Protein AF-C2JV19-F1 (afdb_monomer)

Mean predicted aligned error: 8.91 Å

pLDDT: mean 84.85, std 5.64, range [59.0, 94.19]

Sequence (95 aa):
MRFSKRLIIQEIGEAPYKASFFTNNYHLLRAGIFARMAGIAANGVGGNTSFYFLPNAVIREYLALVVLYKRRHAVAFGVIVLIALGQFIRAWQLG

Radius of gyration: 21.33 Å; Cα contacts (8 Å, |Δi|>4): 70; chains: 1; bounding box: 46×17×61 Å

Structure (mmCIF, N/CA/C/O backbone):
data_AF-C2JV19-F1
#
_entry.id   AF-C2JV19-F1
#
loop_
_atom_site.group_PDB
_atom_site.id
_atom_site.type_symbol
_atom_site.label_atom_id
_atom_site.label_alt_id
_atom_site.label_comp_id
_atom_site.label_asym_id
_atom_site.label_entity_id
_atom_site.label_seq_id
_atom_site.pdbx_PDB_ins_code
_atom_site.Cartn_x
_atom_site.Cartn_y
_atom_site.Cartn_z
_atom_site.occupancy
_atom_site.B_iso_or_equiv
_atom_site.auth_seq_id
_atom_site.auth_comp_id
_atom_site.auth_asym_id
_atom_site.auth_atom_id
_atom_site.pdbx_PDB_model_num
ATOM 1 N N . MET A 1 1 ? -7.940 -5.483 6.257 1.00 83.94 1 MET A N 1
ATOM 2 C CA . MET A 1 1 ? -8.944 -4.487 6.696 1.00 83.94 1 MET A CA 1
ATOM 3 C C . MET A 1 1 ? -10.397 -4.786 6.307 1.00 83.94 1 MET A C 1
ATOM 5 O O . MET A 1 1 ? -11.281 -4.191 6.902 1.00 83.94 1 MET A O 1
ATOM 9 N N . ARG A 1 2 ? -10.706 -5.714 5.381 1.00 86.44 2 ARG A N 1
ATOM 10 C CA . ARG A 1 2 ? -12.112 -6.047 5.044 1.00 86.44 2 ARG A CA 1
ATOM 11 C C . ARG A 1 2 ? -12.921 -6.596 6.228 1.00 86.44 2 ARG A C 1
ATOM 13 O O . ARG A 1 2 ? -14.086 -6.254 6.365 1.00 86.44 2 ARG A O 1
ATOM 20 N N . PHE A 1 3 ? -12.288 -7.412 7.074 1.00 88.69 3 PHE A N 1
ATOM 21 C CA . PHE A 1 3 ? -12.904 -7.942 8.292 1.00 88.69 3 PHE A CA 1
ATOM 22 C C . PHE A 1 3 ? -13.313 -6.816 9.251 1.00 88.69 3 PHE A C 1
ATOM 24 O O . PHE A 1 3 ? -14.485 -6.693 9.579 1.00 88.69 3 PHE A O 1
ATOM 31 N N . SER A 1 4 ? -12.376 -5.928 9.597 1.00 87.81 4 SER A N 1
ATOM 32 C CA . SER A 1 4 ? -12.647 -4.780 10.470 1.00 87.81 4 SER A CA 1
ATOM 33 C C . SER A 1 4 ? -13.728 -3.860 9.902 1.00 87.81 4 SER A C 1
ATOM 35 O O . SER A 1 4 ? -14.604 -3.443 10.644 1.00 87.81 4 SER A O 1
ATOM 37 N N . LYS A 1 5 ? -13.732 -3.601 8.583 1.00 86.56 5 LYS A N 1
ATOM 38 C CA . LYS A 1 5 ? -14.811 -2.832 7.937 1.00 86.56 5 LYS A CA 1
ATOM 39 C C . LYS A 1 5 ? -16.183 -3.459 8.181 1.00 86.56 5 LYS A C 1
ATOM 41 O O . LYS A 1 5 ? -17.128 -2.745 8.480 1.00 86.56 5 LYS A O 1
ATOM 46 N N . ARG A 1 6 ? -16.287 -4.783 8.035 1.00 89.06 6 ARG A N 1
ATOM 47 C CA . ARG A 1 6 ? -17.546 -5.506 8.237 1.00 89.06 6 ARG A CA 1
ATOM 48 C C . ARG A 1 6 ? -18.039 -5.368 9.675 1.00 89.06 6 ARG A C 1
ATOM 50 O O . ARG A 1 6 ? -19.217 -5.110 9.862 1.00 89.06 6 ARG A O 1
ATOM 57 N N . LEU A 1 7 ? -17.138 -5.495 10.648 1.00 90.06 7 LEU A N 1
ATOM 58 C CA . LEU A 1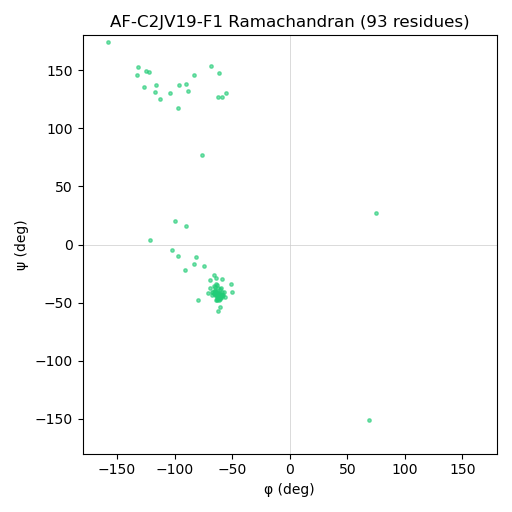 7 ? -17.483 -5.364 12.062 1.00 90.06 7 LEU A CA 1
ATOM 59 C C . LEU A 1 7 ? -17.941 -3.939 12.404 1.00 90.06 7 LEU A C 1
ATOM 61 O O . LEU A 1 7 ? -18.950 -3.765 13.071 1.00 90.06 7 LEU A O 1
ATOM 65 N N . ILE A 1 8 ? -17.248 -2.923 11.878 1.00 87.38 8 ILE A N 1
ATOM 66 C CA . ILE A 1 8 ? -17.629 -1.516 12.064 1.00 87.38 8 ILE A CA 1
ATOM 67 C C . ILE A 1 8 ? -19.030 -1.256 11.495 1.00 87.38 8 ILE A C 1
ATOM 69 O O . ILE A 1 8 ? -19.869 -0.690 12.182 1.00 87.38 8 ILE A O 1
ATOM 73 N N . ILE A 1 9 ? -19.313 -1.720 10.274 1.00 87.94 9 ILE A N 1
ATOM 74 C CA . ILE A 1 9 ? -20.637 -1.546 9.656 1.00 87.94 9 ILE A CA 1
ATOM 75 C C . ILE A 1 9 ? -21.732 -2.281 10.444 1.00 87.94 9 ILE A C 1
ATOM 77 O O . ILE A 1 9 ? -22.856 -1.797 10.513 1.00 87.94 9 ILE A O 1
ATOM 81 N N . GLN A 1 10 ? -21.426 -3.432 11.048 1.00 90.75 10 GLN A N 1
ATOM 82 C CA . GLN A 1 10 ? -22.386 -4.160 11.885 1.00 90.75 10 GLN A CA 1
ATOM 83 C C . GLN A 1 10 ? -22.709 -3.434 13.197 1.00 90.75 10 GLN A C 1
ATOM 85 O O . GLN A 1 10 ? -23.854 -3.469 13.627 1.00 90.75 10 GLN A O 1
ATOM 90 N N . GLU A 1 11 ? -21.720 -2.790 13.813 1.00 88.12 11 GLU A N 1
ATOM 91 C CA . GLU A 1 11 ? -21.867 -2.095 15.100 1.00 88.12 11 GLU A CA 1
ATOM 92 C C . GLU A 1 11 ? -22.513 -0.711 14.962 1.00 88.12 11 GLU A C 1
ATOM 94 O O . GLU A 1 11 ? -23.440 -0.376 15.693 1.00 88.12 11 GLU A O 1
ATOM 99 N N . ILE A 1 12 ? -22.033 0.105 14.020 1.00 86.44 12 ILE A N 1
ATOM 100 C CA . ILE A 1 12 ? -22.404 1.528 13.912 1.00 86.44 12 ILE A CA 1
ATOM 101 C C . ILE A 1 12 ? -23.046 1.903 12.568 1.00 86.44 12 ILE A C 1
ATOM 103 O O . ILE A 1 12 ? -23.353 3.073 12.331 1.00 86.44 12 ILE A O 1
ATOM 107 N N . GLY A 1 13 ? -23.275 0.934 11.678 1.00 83.38 13 GLY A N 1
ATOM 108 C CA . GLY A 1 13 ? -23.839 1.182 10.350 1.00 83.38 13 GLY A CA 1
ATOM 109 C C . GLY A 1 13 ? -22.883 1.945 9.428 1.00 83.38 13 GLY A C 1
ATOM 110 O O . GLY A 1 13 ? -21.660 1.852 9.540 1.00 83.38 13 GLY A O 1
ATOM 111 N N . GLU A 1 14 ? -23.441 2.718 8.494 1.00 82.25 14 GLU A N 1
ATOM 112 C CA . GLU A 1 14 ? -22.672 3.587 7.584 1.00 82.25 14 GLU A CA 1
ATOM 113 C C . GLU A 1 14 ? -22.442 5.004 8.145 1.00 82.25 14 GLU A C 1
ATOM 115 O O . GLU A 1 14 ? -22.076 5.922 7.410 1.00 82.25 14 GLU A O 1
ATOM 120 N N . ALA A 1 15 ? -22.649 5.203 9.451 1.00 82.75 15 ALA A N 1
ATOM 121 C CA . ALA A 1 15 ? -22.413 6.487 10.098 1.00 82.75 15 ALA A CA 1
ATOM 122 C C . ALA A 1 15 ? -20.930 6.905 9.992 1.00 82.75 15 ALA A C 1
ATOM 124 O O . ALA A 1 15 ? -20.038 6.052 10.018 1.00 82.75 15 ALA A O 1
ATOM 125 N N . PRO A 1 16 ? -20.624 8.212 9.896 1.00 82.06 16 PRO A N 1
ATOM 126 C CA . PRO A 1 16 ? -19.246 8.682 9.846 1.00 82.06 16 PRO A CA 1
ATOM 127 C C . PRO A 1 16 ? -18.500 8.311 11.132 1.00 82.06 16 PRO A C 1
ATOM 129 O O . PRO A 1 16 ? -18.929 8.641 12.235 1.00 82.06 16 PRO A O 1
ATOM 132 N N . TYR A 1 17 ? -17.346 7.660 10.984 1.00 83.94 17 TYR A N 1
ATOM 133 C CA . TYR A 1 17 ? -16.522 7.211 12.103 1.00 83.94 17 TYR A CA 1
ATOM 134 C C . TYR A 1 17 ? -15.056 7.602 11.915 1.00 83.94 17 TYR A C 1
ATOM 136 O O . TYR A 1 17 ? -14.554 7.730 10.796 1.00 83.94 17 TYR A O 1
ATOM 144 N N . LYS A 1 18 ? -14.347 7.772 13.035 1.00 85.19 18 LYS A N 1
ATOM 145 C CA . LYS A 1 18 ? -12.887 7.909 13.065 1.00 85.19 18 LYS A CA 1
ATOM 146 C C . LYS A 1 18 ? -12.294 6.598 13.559 1.00 85.19 18 LYS A C 1
ATOM 148 O O . LYS A 1 18 ? -12.721 6.082 14.585 1.00 85.19 18 LYS A O 1
ATOM 153 N N . ALA A 1 19 ? -11.309 6.071 12.843 1.00 87.19 19 ALA A N 1
ATOM 154 C CA . ALA A 1 19 ? -10.614 4.852 13.231 1.00 87.19 19 ALA A CA 1
ATOM 155 C C . ALA A 1 19 ? -9.105 5.097 13.314 1.00 87.19 19 ALA A C 1
ATOM 157 O O . ALA A 1 19 ? -8.548 5.898 12.565 1.00 87.19 19 ALA A O 1
ATOM 158 N N . SER A 1 20 ? -8.438 4.362 14.197 1.00 90.25 20 SER A N 1
ATOM 159 C CA . SER A 1 20 ? -6.981 4.280 14.230 1.00 90.25 20 SER A CA 1
ATOM 160 C C . SER A 1 20 ? -6.559 2.822 14.350 1.00 90.25 20 SER A C 1
ATOM 162 O O . SER A 1 20 ? -7.252 2.026 14.981 1.00 90.25 20 SER A O 1
ATOM 164 N N . PHE A 1 21 ? -5.441 2.454 13.731 1.00 90.38 21 PHE A N 1
ATOM 165 C CA . PHE A 1 21 ? -4.858 1.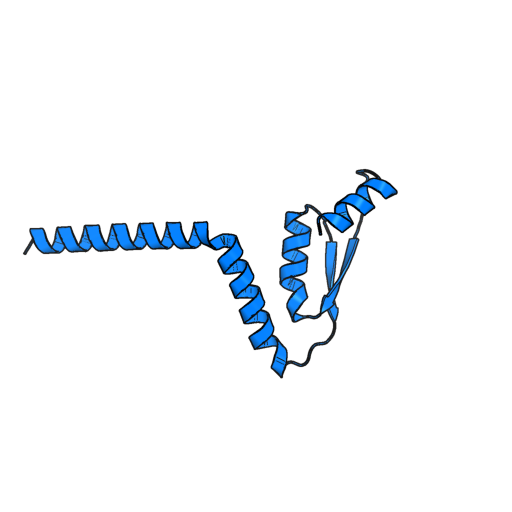119 13.832 1.00 90.38 21 PHE A CA 1
ATOM 166 C C . PHE A 1 21 ? -3.431 1.200 14.366 1.00 90.38 21 PHE A C 1
ATOM 168 O O . PHE A 1 21 ? -2.705 2.153 14.096 1.00 90.38 21 PHE A O 1
ATOM 175 N N . PHE A 1 22 ? -3.022 0.173 15.101 1.00 90.69 22 PHE A N 1
ATOM 176 C CA . PH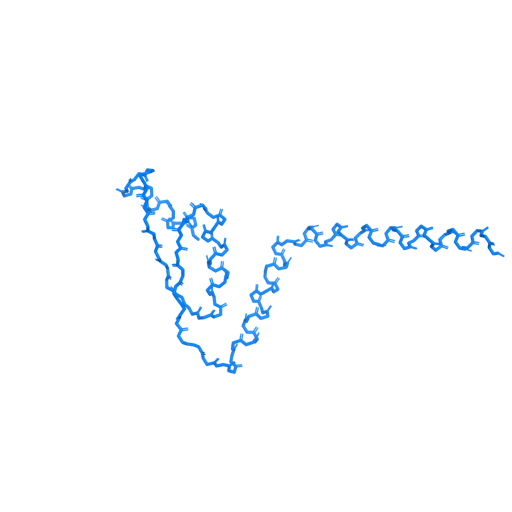E A 1 22 ? -1.703 0.084 15.715 1.00 90.69 22 PHE A CA 1
ATOM 177 C C . PHE A 1 22 ? -0.966 -1.116 15.123 1.00 90.69 22 PHE A C 1
ATOM 179 O O . PHE A 1 22 ? -1.538 -2.197 14.990 1.00 90.69 22 PHE A O 1
ATOM 186 N N . THR A 1 23 ? 0.280 -0.918 14.699 1.00 89.62 23 THR A N 1
ATOM 187 C CA . THR A 1 23 ? 1.128 -1.973 14.121 1.00 89.62 23 THR A CA 1
ATOM 188 C C . THR A 1 23 ? 2.601 -1.590 14.246 1.00 89.62 23 THR A C 1
ATOM 190 O O . THR A 1 23 ? 2.907 -0.482 14.655 1.00 89.62 23 THR A O 1
ATOM 193 N N . ASN A 1 24 ? 3.535 -2.465 13.882 1.00 87.38 24 ASN A N 1
ATOM 194 C CA . ASN A 1 24 ? 4.962 -2.133 13.853 1.00 87.38 24 ASN A CA 1
ATOM 195 C C . ASN A 1 24 ? 5.302 -1.123 12.747 1.00 87.38 24 ASN A C 1
ATOM 197 O O . ASN A 1 24 ? 4.654 -1.104 11.698 1.00 87.38 24 ASN A O 1
ATOM 201 N N . ASN A 1 25 ? 6.372 -0.344 12.940 1.00 83.75 25 ASN A N 1
ATOM 202 C CA . ASN A 1 25 ? 6.815 0.685 11.989 1.00 83.75 25 ASN A CA 1
ATOM 203 C C . ASN A 1 25 ? 6.937 0.184 10.540 1.00 83.75 25 ASN A C 1
ATOM 205 O O . ASN A 1 25 ? 6.505 0.872 9.618 1.00 83.75 25 ASN A O 1
ATOM 209 N N . TYR A 1 26 ? 7.457 -1.026 10.321 1.00 82.44 26 TYR A N 1
ATOM 210 C CA . TYR A 1 26 ? 7.621 -1.562 8.964 1.00 82.44 26 TYR A CA 1
ATOM 211 C C . TYR A 1 26 ? 6.315 -2.027 8.305 1.00 82.44 26 TYR A C 1
ATOM 213 O O . TYR A 1 26 ? 6.287 -2.146 7.089 1.00 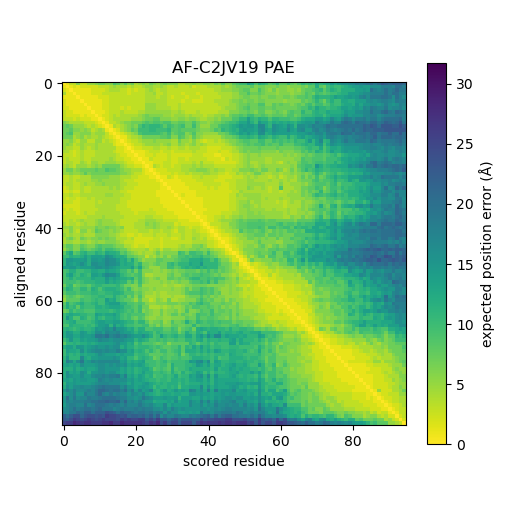82.44 26 TYR A O 1
ATOM 221 N N . HIS A 1 27 ? 5.249 -2.278 9.073 1.00 86.62 27 HIS A N 1
ATOM 222 C CA . HIS A 1 27 ? 3.932 -2.688 8.562 1.00 86.62 27 HIS A CA 1
ATOM 223 C C . HIS A 1 27 ? 2.951 -1.524 8.412 1.00 86.62 27 HIS A C 1
ATOM 225 O O . HIS A 1 27 ? 1.862 -1.690 7.853 1.00 86.62 27 HIS A O 1
ATOM 231 N N . LEU A 1 28 ? 3.314 -0.348 8.929 1.00 87.06 28 LEU A N 1
ATOM 232 C CA . LEU A 1 28 ? 2.459 0.831 8.958 1.00 87.06 28 LEU A CA 1
ATOM 233 C C . LEU A 1 28 ? 2.003 1.232 7.551 1.00 87.06 28 LEU A C 1
ATOM 235 O O . LEU A 1 28 ? 0.818 1.487 7.325 1.00 87.06 28 LEU A O 1
ATOM 239 N N . LEU A 1 29 ? 2.933 1.204 6.592 1.00 84.88 29 LEU A N 1
ATOM 240 C CA . LEU A 1 29 ? 2.684 1.567 5.201 1.00 84.88 29 LEU 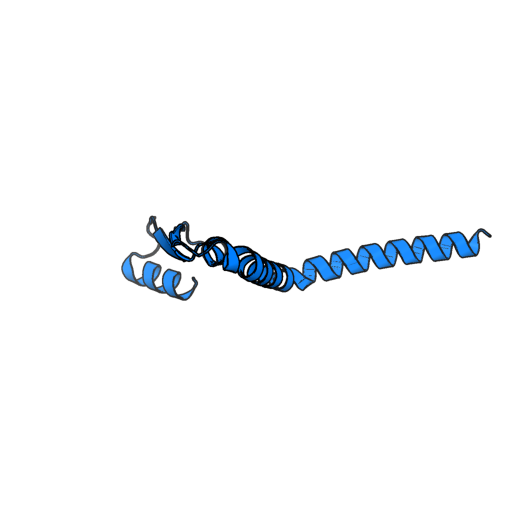A CA 1
ATOM 241 C C . LEU A 1 29 ? 1.658 0.631 4.548 1.00 84.88 29 LEU A C 1
ATOM 243 O O . LEU A 1 29 ? 0.620 1.087 4.060 1.00 84.88 29 LEU A O 1
ATOM 247 N N . ARG A 1 30 ? 1.911 -0.683 4.544 1.00 84.56 30 ARG A N 1
ATOM 248 C CA . ARG A 1 30 ? 1.004 -1.654 3.917 1.00 84.56 30 ARG A CA 1
ATOM 249 C C . ARG A 1 30 ? -0.345 -1.725 4.616 1.00 84.56 30 ARG A C 1
ATOM 251 O O . ARG A 1 30 ? -1.367 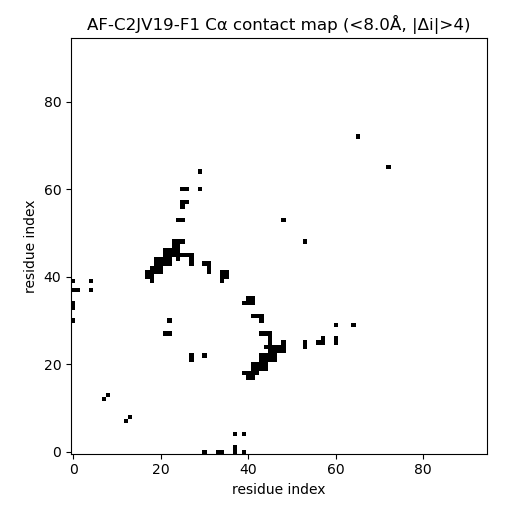-1.827 3.936 1.00 84.56 30 ARG A O 1
ATOM 258 N N . ALA A 1 31 ? -0.379 -1.644 5.945 1.00 88.31 31 ALA A N 1
ATOM 259 C CA . ALA A 1 31 ? -1.629 -1.589 6.696 1.00 88.31 31 ALA A CA 1
ATOM 260 C C . ALA A 1 31 ? -2.459 -0.351 6.316 1.00 88.31 31 ALA A C 1
ATOM 262 O O . ALA A 1 31 ? -3.661 -0.483 6.068 1.00 88.31 31 ALA A O 1
ATOM 263 N N . GLY A 1 32 ? -1.816 0.812 6.158 1.00 88.19 32 GLY A N 1
ATOM 264 C CA . GLY A 1 32 ? -2.457 2.038 5.677 1.00 88.19 32 GLY A CA 1
ATOM 265 C C . GLY A 1 32 ? -3.009 1.903 4.256 1.00 88.19 32 GLY A C 1
ATOM 266 O O . GLY A 1 32 ? -4.157 2.266 3.996 1.00 88.19 32 GLY A O 1
ATOM 267 N N . ILE A 1 33 ? -2.250 1.294 3.340 1.00 87.25 33 ILE A N 1
ATOM 268 C CA . ILE A 1 33 ? -2.723 1.020 1.973 1.00 87.25 33 ILE A CA 1
ATOM 269 C C . ILE A 1 33 ? -3.931 0.075 1.998 1.00 87.25 33 ILE A C 1
ATOM 271 O O . ILE A 1 33 ? -4.921 0.328 1.313 1.00 87.25 33 ILE A O 1
ATOM 275 N N . PHE A 1 34 ? -3.909 -0.980 2.816 1.00 87.56 34 PHE A N 1
ATOM 276 C CA . PHE A 1 34 ? -5.055 -1.879 2.961 1.00 87.56 34 PHE A CA 1
ATOM 277 C C . PHE A 1 34 ? -6.280 -1.211 3.587 1.00 87.56 34 PHE A C 1
ATOM 279 O O . PHE A 1 34 ? -7.398 -1.552 3.199 1.00 87.56 34 PHE A O 1
ATOM 286 N N . ALA A 1 35 ? -6.098 -0.291 4.535 1.00 89.25 35 ALA A N 1
ATOM 287 C CA . ALA A 1 35 ? -7.190 0.506 5.091 1.00 89.25 35 ALA A CA 1
ATOM 288 C C . ALA A 1 35 ? -7.825 1.380 4.005 1.00 89.25 35 ALA A C 1
ATOM 290 O O . ALA A 1 35 ? -9.039 1.320 3.799 1.00 89.25 35 ALA A O 1
ATOM 291 N N . ARG A 1 36 ? -6.995 2.072 3.214 1.00 87.31 36 ARG A N 1
ATOM 292 C CA . ARG A 1 36 ? -7.452 2.925 2.112 1.00 87.31 36 ARG A CA 1
ATOM 293 C C . ARG A 1 36 ? -8.155 2.132 1.011 1.00 87.31 36 ARG A C 1
ATOM 295 O O . ARG A 1 36 ? -9.230 2.524 0.576 1.00 87.31 36 ARG A O 1
ATOM 302 N N . MET A 1 37 ? -7.622 0.970 0.622 1.00 86.62 37 MET A N 1
ATOM 303 C CA . MET A 1 37 ? -8.272 0.069 -0.345 1.00 86.62 37 MET A CA 1
ATOM 304 C C . MET A 1 37 ? -9.582 -0.536 0.176 1.00 86.62 37 MET A C 1
ATOM 306 O O . MET A 1 37 ? -10.441 -0.911 -0.616 1.00 86.62 37 MET A O 1
ATOM 310 N N . ALA A 1 38 ? -9.748 -0.659 1.495 1.00 86.38 38 ALA A N 1
ATOM 311 C CA . ALA A 1 38 ? -11.017 -1.061 2.092 1.00 86.38 38 ALA A CA 1
ATOM 312 C C . ALA A 1 38 ? -12.011 0.112 2.213 1.00 86.38 38 ALA A C 1
ATOM 314 O O . ALA A 1 38 ? -13.183 -0.128 2.493 1.00 86.38 38 ALA A O 1
ATOM 315 N N . GLY A 1 39 ? -11.587 1.358 1.985 1.00 84.81 39 GLY A N 1
ATOM 316 C CA . GLY A 1 39 ? -12.408 2.553 2.196 1.00 84.81 39 GLY A CA 1
ATOM 317 C C . GLY A 1 39 ? -12.581 2.911 3.673 1.00 84.81 39 GLY A C 1
ATOM 318 O O . GLY A 1 39 ? -13.601 3.476 4.040 1.00 84.81 39 GLY A O 1
ATOM 319 N N . ILE A 1 40 ? -11.625 2.533 4.526 1.00 86.25 40 ILE A N 1
ATOM 320 C CA . ILE A 1 40 ? -11.602 2.921 5.938 1.00 86.25 40 ILE A CA 1
ATOM 321 C C . ILE A 1 40 ? -10.680 4.135 6.075 1.00 86.25 40 ILE A C 1
ATOM 323 O O . ILE A 1 40 ? -9.475 4.022 5.834 1.00 86.25 40 ILE A O 1
ATOM 327 N N . ALA A 1 41 ? -11.228 5.273 6.503 1.00 82.38 41 ALA A N 1
ATOM 328 C CA . ALA A 1 41 ? -10.447 6.445 6.890 1.00 82.38 41 ALA A CA 1
ATOM 329 C C . ALA A 1 41 ? -9.824 6.215 8.279 1.00 82.38 41 ALA A C 1
ATOM 331 O O . ALA A 1 41 ? -10.341 6.685 9.292 1.00 82.38 41 ALA A O 1
ATOM 332 N N . ALA A 1 42 ? -8.750 5.419 8.326 1.00 86.25 42 ALA A N 1
ATOM 333 C CA . ALA A 1 42 ? -8.038 5.108 9.560 1.00 86.25 42 ALA A CA 1
ATOM 334 C C . ALA A 1 42 ? -6.599 5.625 9.566 1.00 86.25 42 ALA A C 1
ATOM 336 O O . ALA A 1 42 ? -5.866 5.435 8.593 1.00 86.25 42 ALA A O 1
ATOM 337 N N . ASN A 1 43 ? -6.186 6.200 10.696 1.00 87.06 43 ASN A N 1
ATOM 338 C CA . ASN A 1 43 ? -4.805 6.616 10.930 1.00 87.06 43 ASN A CA 1
ATOM 339 C C . ASN A 1 43 ? -3.997 5.484 11.571 1.00 87.06 43 ASN A C 1
ATOM 341 O O . ASN A 1 43 ? -4.477 4.791 12.463 1.00 87.06 43 ASN A O 1
ATOM 345 N N . GLY A 1 44 ? -2.766 5.284 11.113 1.00 87.50 44 GLY A N 1
ATOM 346 C CA . GLY A 1 44 ? -1.875 4.268 11.665 1.00 87.50 44 GLY A CA 1
ATOM 347 C C . GLY A 1 44 ? -0.919 4.850 12.699 1.00 87.50 44 GLY A C 1
ATOM 348 O O . GLY A 1 44 ? -0.305 5.881 12.433 1.00 87.50 44 GLY A O 1
ATOM 349 N N . VAL A 1 45 ? -0.711 4.148 13.812 1.00 88.06 45 VAL A N 1
ATOM 350 C CA . VAL A 1 45 ? 0.384 4.410 14.757 1.00 88.06 45 VAL A CA 1
ATOM 351 C C . VAL A 1 45 ? 1.372 3.246 14.718 1.00 88.06 45 VAL A C 1
ATOM 353 O O . VAL A 1 45 ? 0.992 2.081 14.863 1.00 88.06 45 VAL A O 1
ATOM 356 N N . GLY A 1 46 ? 2.639 3.580 14.478 1.00 86.56 46 GLY A N 1
ATOM 357 C CA . GLY A 1 46 ? 3.749 2.638 14.390 1.00 86.56 46 GLY A CA 1
ATOM 358 C C . GLY A 1 46 ? 4.399 2.364 15.750 1.00 86.56 46 GLY A C 1
ATOM 359 O O . GLY A 1 46 ? 4.710 3.290 16.495 1.00 86.56 46 GLY A O 1
ATOM 360 N N . GLY A 1 47 ? 4.607 1.091 16.072 1.00 85.56 47 GLY A N 1
ATOM 361 C CA . GLY A 1 47 ? 5.374 0.619 17.218 1.00 85.56 47 GLY A CA 1
ATOM 362 C C . GLY A 1 47 ? 6.871 0.581 16.916 1.00 85.56 47 GLY A C 1
ATOM 363 O O . GLY A 1 47 ? 7.285 0.281 15.787 1.00 85.56 47 GLY A O 1
ATOM 364 N N . ASN A 1 48 ? 7.686 0.869 17.936 1.00 80.75 48 ASN A N 1
ATOM 365 C CA . ASN A 1 48 ? 9.135 0.955 17.793 1.00 80.75 48 ASN A CA 1
ATOM 366 C C . ASN A 1 48 ? 9.717 -0.375 17.285 1.00 80.75 48 ASN A C 1
ATOM 368 O O . ASN A 1 48 ? 9.460 -1.439 17.840 1.00 80.75 48 ASN A O 1
ATOM 372 N N . THR A 1 49 ? 10.493 -0.313 16.207 1.00 80.06 49 THR A N 1
ATOM 373 C CA . THR A 1 49 ? 11.175 -1.467 15.610 1.00 80.06 49 THR A CA 1
ATOM 374 C C . THR A 1 49 ? 12.654 -1.128 15.497 1.00 80.06 49 THR A C 1
ATOM 376 O O . THR A 1 49 ? 12.989 -0.028 15.062 1.00 80.06 49 THR A O 1
ATOM 379 N N . SER A 1 50 ? 13.536 -2.065 15.859 1.00 79.88 50 SER A N 1
ATOM 380 C CA . SER A 1 50 ? 14.984 -1.868 15.729 1.00 79.88 50 SER A CA 1
ATOM 381 C C . SER A 1 50 ? 15.360 -1.503 14.291 1.00 79.88 50 SER A C 1
ATOM 383 O O . SER A 1 50 ? 14.967 -2.188 13.340 1.00 79.88 50 SER A O 1
ATOM 385 N N . PHE A 1 51 ? 16.143 -0.432 14.139 1.00 75.19 51 PHE A N 1
ATOM 386 C CA . PHE A 1 51 ? 16.514 0.113 12.835 1.00 75.19 51 PHE A CA 1
ATOM 387 C C . PHE A 1 51 ? 17.252 -0.909 11.964 1.00 75.19 51 PHE A C 1
ATOM 389 O O . PHE A 1 51 ? 17.070 -0.910 10.758 1.00 75.19 51 PHE A O 1
ATOM 396 N N . TYR A 1 52 ? 17.999 -1.848 12.551 1.00 77.62 52 TYR A N 1
ATOM 397 C CA . TYR A 1 52 ? 18.714 -2.888 11.802 1.00 77.62 52 TYR A CA 1
ATOM 398 C C . TYR A 1 52 ? 17.788 -3.850 11.037 1.00 77.62 52 TYR A C 1
ATOM 400 O O . TYR A 1 52 ? 18.168 -4.377 9.994 1.00 77.62 52 TYR A O 1
ATOM 408 N N . PHE A 1 53 ? 16.561 -4.070 11.520 1.00 76.50 53 PHE A N 1
ATOM 409 C CA . PHE A 1 53 ? 15.587 -4.957 10.869 1.00 76.50 53 PHE A CA 1
ATOM 410 C C . PHE A 1 53 ? 14.679 -4.214 9.876 1.00 76.50 53 PHE A C 1
ATOM 412 O O . PHE A 1 53 ? 14.114 -4.814 8.957 1.00 76.50 53 PHE A O 1
ATOM 419 N N . LEU A 1 54 ? 14.552 -2.896 10.047 1.00 79.25 54 LEU A N 1
ATOM 420 C CA . LEU A 1 54 ? 13.602 -2.062 9.320 1.00 79.25 54 LEU A CA 1
ATOM 421 C C . LEU A 1 54 ? 13.836 -2.050 7.791 1.00 79.25 54 LEU A C 1
ATOM 423 O O . LEU A 1 54 ? 12.865 -2.276 7.070 1.00 79.25 54 LEU A O 1
ATOM 427 N N . PRO A 1 55 ? 15.067 -1.885 7.256 1.00 77.94 55 PRO A N 1
ATOM 428 C CA . PRO A 1 55 ? 15.304 -1.813 5.815 1.00 77.94 55 PRO A CA 1
ATOM 429 C C . PRO A 1 55 ? 14.887 -3.088 5.083 1.00 77.94 55 PRO A C 1
ATOM 431 O O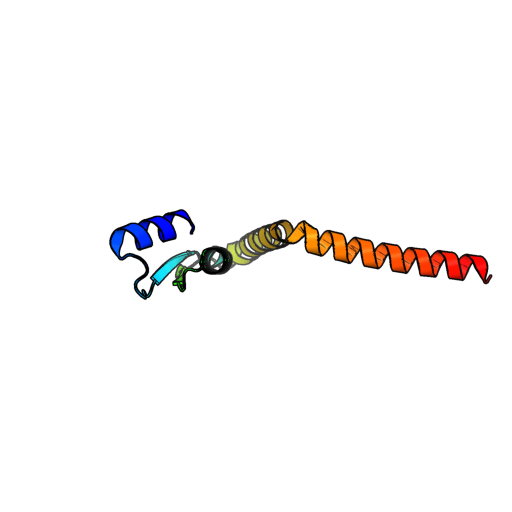 . PRO A 1 55 ? 14.160 -3.029 4.095 1.00 77.94 55 PRO A O 1
ATOM 434 N N . ASN A 1 56 ? 15.294 -4.254 5.592 1.00 83.44 56 ASN A N 1
ATOM 435 C CA . ASN A 1 56 ? 14.986 -5.542 4.968 1.00 83.44 56 ASN A CA 1
ATOM 436 C C . ASN A 1 56 ? 13.470 -5.819 4.981 1.00 83.44 56 ASN A C 1
ATOM 438 O O . ASN A 1 56 ? 12.883 -6.228 3.976 1.00 83.44 56 ASN A O 1
ATOM 442 N N . ALA A 1 57 ? 12.807 -5.535 6.105 1.00 83.44 57 ALA A N 1
ATOM 443 C CA . ALA A 1 57 ? 11.363 -5.698 6.227 1.00 83.44 57 ALA A CA 1
ATOM 444 C C . ALA A 1 57 ? 10.584 -4.749 5.295 1.00 83.44 57 ALA A C 1
ATOM 446 O O . ALA A 1 57 ? 9.633 -5.179 4.639 1.00 83.44 57 ALA A O 1
ATOM 447 N N . VAL A 1 58 ? 11.021 -3.492 5.174 1.00 81.19 58 VAL A N 1
ATOM 448 C CA . VAL A 1 58 ? 10.410 -2.497 4.280 1.00 81.19 58 VAL A CA 1
ATOM 449 C C . VAL A 1 58 ? 10.612 -2.862 2.808 1.00 81.19 58 VAL A C 1
ATOM 451 O O . VAL A 1 58 ? 9.663 -2.764 2.035 1.00 81.19 58 VAL A O 1
ATOM 454 N N . ILE A 1 59 ? 11.791 -3.351 2.407 1.00 83.31 59 ILE A N 1
ATOM 455 C CA . ILE A 1 59 ? 12.029 -3.836 1.034 1.00 83.31 59 ILE A CA 1
ATOM 456 C C . ILE A 1 59 ? 11.058 -4.969 0.693 1.00 83.31 59 ILE A C 1
ATOM 458 O O . ILE A 1 59 ? 10.461 -4.980 -0.384 1.00 83.31 59 ILE A O 1
ATOM 462 N N . ARG A 1 60 ? 10.844 -5.904 1.623 1.00 84.38 60 ARG A N 1
ATOM 463 C CA . ARG A 1 60 ? 9.888 -7.003 1.442 1.00 84.38 60 ARG A CA 1
ATOM 464 C C . ARG A 1 60 ? 8.444 -6.509 1.336 1.00 84.38 60 ARG A C 1
ATOM 466 O O . ARG A 1 60 ? 7.696 -7.001 0.491 1.00 84.38 60 ARG A O 1
ATOM 473 N N . GLU A 1 61 ? 8.046 -5.544 2.163 1.00 82.56 61 GLU A N 1
ATOM 474 C CA . GLU A 1 61 ? 6.736 -4.889 2.049 1.00 82.56 61 GLU A CA 1
ATOM 475 C C . GLU A 1 61 ? 6.569 -4.183 0.701 1.00 82.56 61 GLU A C 1
ATOM 477 O O . GLU A 1 61 ? 5.530 -4.325 0.054 1.00 82.56 61 GLU A O 1
ATOM 482 N N . TYR A 1 62 ? 7.599 -3.469 0.247 1.00 78.44 62 TYR A N 1
ATOM 483 C CA . TYR A 1 62 ? 7.595 -2.789 -1.040 1.00 78.44 62 TYR A CA 1
ATOM 484 C C . TYR A 1 62 ? 7.496 -3.782 -2.200 1.00 78.44 62 TYR A C 1
ATOM 486 O O . TYR A 1 62 ? 6.660 -3.606 -3.081 1.00 78.44 62 TYR A O 1
ATOM 494 N N . LEU A 1 63 ? 8.254 -4.880 -2.172 1.00 82.06 63 LEU A N 1
ATOM 495 C CA . LEU A 1 63 ? 8.134 -5.965 -3.150 1.00 82.06 63 LEU A CA 1
ATOM 496 C C . LEU A 1 63 ? 6.714 -6.537 -3.188 1.00 82.06 63 LEU A C 1
ATOM 498 O O . LEU A 1 63 ? 6.175 -6.763 -4.269 1.00 82.06 63 LEU A O 1
ATOM 502 N N . ALA A 1 64 ? 6.063 -6.711 -2.036 1.00 79.50 64 ALA A N 1
ATOM 503 C CA . ALA A 1 64 ? 4.671 -7.149 -1.994 1.00 79.50 64 ALA A CA 1
ATOM 504 C C . ALA A 1 64 ? 3.716 -6.133 -2.656 1.00 79.50 64 ALA A C 1
ATOM 506 O O . ALA A 1 64 ? 2.753 -6.542 -3.307 1.00 79.50 64 ALA A O 1
ATOM 507 N N . LEU A 1 65 ? 3.988 -4.826 -2.546 1.00 75.88 65 LEU A N 1
ATOM 508 C CA . LEU A 1 65 ? 3.246 -3.777 -3.259 1.00 75.88 65 LEU A CA 1
ATOM 509 C C . LEU A 1 65 ? 3.536 -3.784 -4.767 1.00 75.88 65 LEU A C 1
ATOM 511 O O . LEU A 1 65 ? 2.606 -3.680 -5.564 1.00 75.88 65 LEU A O 1
ATOM 515 N N . VAL A 1 66 ? 4.790 -3.968 -5.178 1.00 78.06 66 VAL A N 1
ATOM 516 C CA . VAL A 1 66 ? 5.167 -4.116 -6.594 1.00 78.06 66 VAL A CA 1
ATOM 517 C C . VAL A 1 66 ? 4.462 -5.326 -7.207 1.00 78.06 66 VAL A C 1
ATOM 519 O O . VAL A 1 66 ? 3.869 -5.229 -8.281 1.00 78.06 66 VAL A O 1
ATOM 522 N N . VAL A 1 67 ? 4.433 -6.455 -6.495 1.00 78.56 67 VAL A N 1
ATOM 523 C CA . VAL A 1 67 ? 3.715 -7.666 -6.915 1.00 78.56 67 VAL A CA 1
ATOM 524 C C . VAL A 1 67 ? 2.203 -7.429 -6.974 1.00 78.56 67 VAL A C 1
ATOM 526 O O . VAL A 1 67 ? 1.546 -7.923 -7.893 1.00 78.56 67 VAL A O 1
ATOM 529 N N . LEU A 1 68 ? 1.639 -6.636 -6.056 1.00 77.56 68 LEU A N 1
ATOM 530 C CA . LEU A 1 68 ? 0.224 -6.250 -6.091 1.00 77.56 68 LEU A CA 1
ATOM 531 C C . LEU A 1 68 ? -0.123 -5.500 -7.390 1.00 77.56 68 LEU A C 1
ATOM 533 O O . LEU A 1 68 ? -1.173 -5.744 -7.982 1.00 77.56 68 LEU A O 1
ATOM 537 N N . TYR A 1 69 ? 0.788 -4.655 -7.879 1.00 75.88 69 TYR A N 1
ATOM 538 C CA . TYR A 1 69 ? 0.648 -3.919 -9.138 1.00 75.88 69 TYR A CA 1
ATOM 539 C C . TYR A 1 69 ? 1.409 -4.548 -10.314 1.00 75.88 69 TYR A C 1
ATOM 541 O O . TYR A 1 69 ? 1.612 -3.888 -11.336 1.00 75.88 69 TYR A O 1
ATOM 549 N N . LYS A 1 70 ? 1.756 -5.844 -10.239 1.00 77.69 70 LYS A N 1
ATOM 550 C CA . LYS A 1 70 ? 2.563 -6.545 -11.258 1.00 77.69 70 LYS A CA 1
ATOM 551 C C . LYS A 1 70 ? 2.047 -6.378 -12.684 1.00 77.69 70 LYS A C 1
ATOM 553 O O . LYS A 1 70 ? 2.837 -6.294 -13.612 1.00 77.69 70 LYS A O 1
ATOM 558 N N . ARG A 1 71 ? 0.723 -6.285 -12.866 1.00 73.00 71 ARG A N 1
ATOM 559 C CA . ARG A 1 71 ? 0.105 -6.080 -14.185 1.00 73.00 71 ARG A CA 1
ATOM 560 C C . ARG A 1 71 ? 0.466 -4.722 -14.788 1.00 73.00 71 ARG A C 1
ATOM 562 O O . ARG A 1 71 ? 0.739 -4.657 -15.976 1.00 73.00 71 ARG A O 1
ATOM 569 N N . ARG A 1 72 ? 0.513 -3.656 -13.981 1.00 78.44 72 ARG A N 1
ATOM 570 C CA . ARG A 1 72 ? 0.909 -2.316 -14.449 1.00 78.44 72 ARG A CA 1
ATOM 571 C C . ARG A 1 72 ? 2.382 -2.292 -14.846 1.00 78.44 72 ARG A C 1
ATOM 573 O O . ARG A 1 72 ? 2.713 -1.772 -15.904 1.00 78.44 72 ARG A O 1
ATOM 580 N N . HIS A 1 73 ? 3.238 -2.915 -14.037 1.00 81.50 73 HIS A N 1
ATOM 581 C CA . HIS A 1 73 ? 4.663 -3.037 -14.342 1.00 81.50 73 HIS A CA 1
ATOM 582 C C . HIS A 1 73 ? 4.920 -3.894 -15.589 1.00 81.50 73 HIS A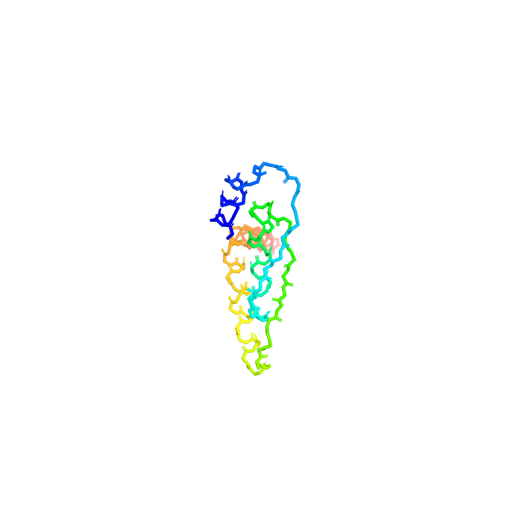 C 1
ATOM 584 O O . HIS A 1 73 ? 5.711 -3.498 -16.436 1.00 81.50 73 HIS A O 1
ATOM 590 N N . ALA A 1 74 ? 4.206 -5.011 -15.751 1.00 83.50 74 ALA A N 1
ATOM 591 C CA . ALA A 1 74 ? 4.315 -5.866 -16.931 1.00 83.50 74 ALA A CA 1
ATOM 592 C C . ALA A 1 74 ? 3.871 -5.151 -18.216 1.00 83.50 74 ALA A C 1
ATOM 594 O O . ALA A 1 74 ? 4.540 -5.270 -19.236 1.00 83.50 74 ALA A O 1
ATOM 595 N N . VAL A 1 75 ? 2.782 -4.373 -18.166 1.00 86.88 75 VAL A N 1
ATOM 596 C CA . VAL A 1 75 ? 2.330 -3.569 -19.314 1.00 86.88 75 VAL A CA 1
ATOM 597 C C . VAL A 1 75 ? 3.360 -2.500 -19.670 1.00 86.88 75 VAL A C 1
ATOM 599 O O . VAL A 1 75 ? 3.731 -2.391 -20.833 1.00 86.88 75 VAL A O 1
ATOM 602 N N . ALA A 1 76 ? 3.865 -1.750 -18.686 1.00 87.25 76 ALA A N 1
ATOM 603 C CA . ALA A 1 76 ? 4.890 -0.735 -18.928 1.00 87.25 76 ALA A CA 1
ATOM 604 C C . ALA A 1 76 ? 6.158 -1.344 -19.547 1.00 87.25 76 ALA A C 1
ATOM 606 O O . ALA A 1 76 ? 6.674 -0.827 -20.536 1.00 87.25 76 ALA A O 1
ATOM 607 N N . PHE A 1 77 ? 6.616 -2.479 -19.014 1.00 89.75 77 PHE A N 1
ATOM 608 C CA . PHE A 1 77 ? 7.759 -3.206 -19.557 1.00 89.75 77 PHE A CA 1
ATOM 609 C C . PHE A 1 77 ? 7.499 -3.693 -20.988 1.00 89.75 77 PHE A C 1
ATOM 611 O O . PHE A 1 77 ? 8.330 -3.485 -21.866 1.00 89.75 77 PHE A O 1
ATOM 618 N N . GLY A 1 78 ? 6.320 -4.265 -21.251 1.00 90.75 78 GLY A N 1
ATOM 619 C CA . GLY A 1 78 ? 5.921 -4.701 -22.588 1.00 90.75 78 GLY A CA 1
ATOM 620 C C . GLY A 1 78 ? 5.927 -3.562 -23.609 1.00 90.75 78 GLY A C 1
ATOM 621 O O . GLY A 1 78 ? 6.468 -3.725 -24.698 1.00 90.75 78 GLY A O 1
ATOM 622 N N . VAL A 1 79 ? 5.404 -2.386 -23.250 1.00 92.44 79 VAL A N 1
ATOM 623 C CA . VAL A 1 79 ? 5.415 -1.202 -24.128 1.00 92.44 79 VAL A CA 1
ATOM 624 C C . VAL A 1 79 ? 6.842 -0.744 -24.430 1.00 92.44 79 VAL A C 1
ATOM 626 O O . VAL A 1 79 ? 7.162 -0.488 -25.588 1.00 92.44 79 VAL A O 1
ATOM 629 N N . ILE A 1 80 ? 7.717 -0.687 -23.422 1.00 92.88 80 ILE A N 1
ATOM 630 C CA . ILE A 1 80 ? 9.125 -0.302 -23.609 1.00 92.88 80 ILE A CA 1
ATOM 631 C C . ILE A 1 80 ? 9.832 -1.276 -24.556 1.00 92.88 80 ILE A C 1
ATOM 633 O O . ILE A 1 80 ? 10.518 -0.839 -25.478 1.00 92.88 80 ILE A O 1
ATOM 637 N N . VAL A 1 81 ? 9.635 -2.583 -24.364 1.00 93.44 81 VAL A N 1
ATOM 638 C CA . VAL A 1 81 ? 10.226 -3.616 -25.225 1.00 93.44 81 VAL A CA 1
ATOM 639 C C . VAL A 1 81 ? 9.715 -3.491 -26.659 1.00 93.44 81 VAL A C 1
ATOM 641 O O . VAL A 1 81 ? 10.513 -3.533 -27.589 1.00 93.44 81 VAL A O 1
ATOM 644 N N . LEU A 1 82 ? 8.413 -3.278 -26.860 1.00 93.88 82 LEU A N 1
ATOM 645 C CA . LEU A 1 82 ? 7.839 -3.094 -28.196 1.00 93.88 82 LEU A CA 1
ATOM 646 C C . LEU A 1 82 ? 8.406 -1.859 -28.904 1.00 93.88 82 LEU A C 1
ATOM 648 O O . LEU A 1 82 ? 8.736 -1.930 -30.087 1.00 93.88 82 LEU A O 1
ATOM 652 N N . ILE A 1 83 ? 8.566 -0.744 -28.185 1.00 94.19 83 ILE A N 1
ATOM 653 C CA . ILE A 1 83 ? 9.191 0.467 -28.729 1.00 94.19 83 ILE A CA 1
ATOM 654 C C . ILE A 1 83 ? 10.650 0.183 -29.098 1.00 94.19 83 ILE A C 1
ATOM 656 O O . ILE A 1 83 ? 11.062 0.506 -30.209 1.00 94.19 83 ILE A O 1
ATOM 660 N N . ALA A 1 84 ? 11.417 -0.453 -28.209 1.00 92.06 84 ALA A N 1
ATOM 661 C CA . ALA A 1 84 ? 12.818 -0.785 -28.456 1.00 92.06 84 ALA A CA 1
ATOM 662 C C . ALA A 1 84 ? 12.989 -1.699 -29.681 1.00 92.06 84 ALA A C 1
ATOM 664 O O . ALA A 1 84 ? 13.834 -1.430 -30.533 1.00 92.06 84 ALA A O 1
ATOM 665 N N . LEU A 1 85 ? 12.143 -2.724 -29.819 1.00 93.56 85 LEU A N 1
ATOM 666 C CA . LEU A 1 85 ? 12.136 -3.612 -30.983 1.00 93.56 85 LEU A CA 1
ATOM 667 C C . LEU A 1 85 ? 11.771 -2.864 -32.271 1.00 93.56 85 LEU A C 1
ATOM 669 O O . LEU A 1 85 ? 12.416 -3.065 -33.296 1.00 93.56 85 LEU A O 1
ATOM 673 N N . GLY A 1 86 ? 10.788 -1.961 -32.224 1.00 92.69 86 GLY A N 1
ATOM 674 C CA . GLY A 1 86 ? 10.426 -1.129 -33.373 1.00 92.69 86 GLY A CA 1
ATOM 675 C C . GLY A 1 86 ? 11.564 -0.208 -33.826 1.00 92.69 86 GLY A C 1
ATOM 676 O O . GLY A 1 86 ? 11.804 -0.075 -35.025 1.00 92.69 86 GLY A O 1
ATOM 677 N N . GLN A 1 87 ? 12.298 0.392 -32.882 1.00 90.62 87 GLN A N 1
ATOM 678 C CA . GLN A 1 87 ? 13.485 1.201 -33.192 1.00 90.62 87 GLN A CA 1
ATOM 679 C C . GLN A 1 87 ? 14.618 0.349 -33.770 1.00 90.62 87 GLN A C 1
ATOM 681 O O . GLN A 1 87 ? 15.260 0.755 -34.735 1.00 90.62 87 GLN A O 1
ATOM 686 N N . PHE A 1 88 ? 14.831 -0.849 -33.225 1.00 91.12 88 PHE A N 1
ATOM 687 C CA . PHE A 1 88 ? 15.846 -1.779 -33.710 1.00 91.12 88 PHE A CA 1
ATOM 688 C C . PHE A 1 88 ? 15.577 -2.230 -35.153 1.00 91.12 88 PHE A C 1
ATOM 690 O O . PHE A 1 88 ? 16.471 -2.172 -35.992 1.00 91.12 88 PHE A O 1
ATOM 697 N N . ILE A 1 89 ? 14.334 -2.606 -35.472 1.00 90.00 89 ILE A N 1
ATOM 698 C CA . ILE A 1 89 ? 13.939 -3.011 -36.831 1.00 90.00 89 ILE A CA 1
ATOM 699 C C . ILE A 1 89 ? 14.104 -1.851 -37.819 1.00 90.00 89 ILE A C 1
ATOM 701 O O . ILE A 1 89 ? 14.615 -2.052 -38.918 1.00 90.00 89 ILE A O 1
ATOM 705 N N . ARG A 1 90 ? 13.720 -0.628 -37.426 1.00 89.12 90 ARG A N 1
ATOM 706 C CA . ARG A 1 90 ? 13.934 0.571 -38.252 1.00 89.12 90 ARG A CA 1
ATOM 707 C C . ARG A 1 90 ? 15.412 0.816 -38.538 1.00 89.12 90 ARG A C 1
ATOM 709 O O . ARG A 1 90 ? 15.756 1.073 -39.684 1.00 89.12 90 ARG A O 1
ATOM 716 N N . ALA A 1 91 ? 16.269 0.719 -37.523 1.00 86.62 91 ALA A N 1
ATOM 717 C CA . ALA A 1 91 ? 17.710 0.883 -37.689 1.00 86.62 91 ALA A CA 1
ATOM 718 C C . ALA A 1 91 ? 18.309 -0.189 -38.617 1.00 86.62 91 ALA A C 1
ATOM 720 O O . ALA A 1 91 ? 19.158 0.132 -39.437 1.00 86.62 91 ALA A O 1
ATOM 721 N N . TRP A 1 92 ? 17.821 -1.431 -38.537 1.00 84.94 92 TRP A N 1
ATOM 722 C CA . TRP A 1 92 ? 18.247 -2.536 -39.403 1.00 84.94 92 TRP A CA 1
ATOM 723 C C . TRP A 1 92 ? 17.810 -2.379 -40.868 1.00 84.94 92 TRP A C 1
ATOM 725 O O . TRP A 1 92 ? 18.484 -2.865 -41.762 1.00 84.94 92 TRP A O 1
ATOM 735 N N . GLN A 1 93 ? 16.674 -1.728 -41.133 1.00 78.38 93 GLN A N 1
ATOM 736 C CA . GLN A 1 93 ? 16.178 -1.496 -42.499 1.00 78.38 93 GLN A CA 1
ATOM 737 C C . GLN A 1 93 ? 16.809 -0.275 -43.189 1.00 78.38 93 GLN A C 1
ATOM 739 O O . GLN A 1 93 ? 16.664 -0.130 -44.400 1.00 78.38 93 GLN A O 1
ATOM 744 N N . LEU A 1 94 ? 17.445 0.620 -42.427 1.00 72.50 94 LEU A N 1
ATOM 745 C CA . LEU A 1 94 ? 18.020 1.883 -42.910 1.00 72.50 94 LEU A CA 1
ATOM 746 C C . LEU A 1 94 ? 19.551 1.845 -43.079 1.00 72.50 94 LEU A C 1
ATOM 748 O O . LEU A 1 94 ? 20.113 2.841 -43.534 1.00 72.50 94 LEU A O 1
ATOM 752 N N . GLY A 1 95 ? 20.211 0.746 -42.700 1.00 59.00 95 GLY A N 1
ATOM 753 C CA . GLY A 1 95 ? 21.649 0.505 -42.886 1.00 59.00 95 GLY A CA 1
ATOM 754 C C . GLY A 1 95 ? 21.901 -0.632 -43.861 1.00 59.00 95 GLY A C 1
ATOM 755 O O . GLY A 1 95 ? 22.936 -0.561 -44.556 1.00 59.00 95 GLY A O 1
#

Secondary structure (DSSP, 8-state):
-HHHHHHHHHHHTTS---EEEEEEGGGHHHHHH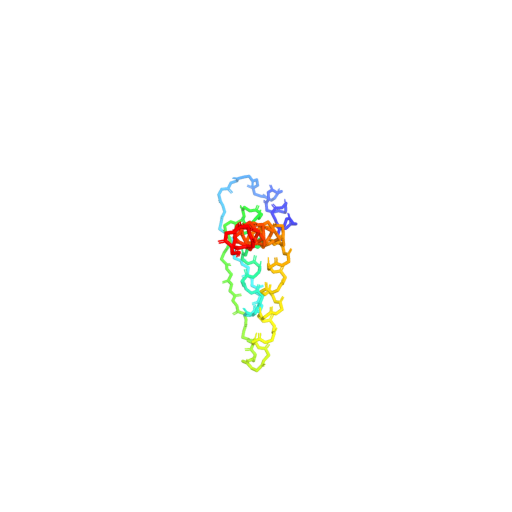HHHHHT--EEEEEEP--TTTHHHHHHHHHHHHHHHTHHHHHHHHHHHHHHHHHHHHHHHH--

Solvent-accessible surface area (backbone atoms only — not comparable to full-atom values): 5472 Å² total; per-residue (Å²): 83,65,67,60,51,53,52,48,39,72,76,61,45,90,58,93,73,86,48,72,46,78,43,46,51,60,48,34,62,60,52,44,51,41,24,54,76,59,70,43,75,50,50,70,47,61,38,94,65,65,70,89,56,39,62,64,48,36,52,53,48,48,50,53,51,50,58,73,44,39,67,61,54,50,50,55,51,51,53,52,50,52,52,51,51,52,52,51,53,51,54,65,76,75,110

Foldseek 3Di:
DLVVVVVCCVPPNPDDDEAEEEEAPLCQVVVVVVCVVNVHNYHYDHDDDPPVVNVVSNVVVVVVVCVVVVVVVVVVVVVVVVVVVVVVVVVVVVD

Nearest PDB structures (foldseek):
  7x4l-assembly1_E  TM=4.435E-01  e=6.050E-01  Bacteroides thetaiotaomicron VPI-5482
  7x4l-assembly1_F  TM=4.423E-01  e=5.642E-01  Bacteroides thetaiotaomicron VPI-5482
  7x4l-assembly1_C  TM=4.416E-01  e=7.999E-01  Bacteroides thetaiotaomicron VPI-5482
  7x4l-assembly1_A  TM=4.422E-01  e=8.578E-01  Bacteroides thetaiotaomicron VPI-5482
  3isp-assembly1_A-2  TM=4.835E-01  e=5.648E+00  Mycobacterium tuberculosis H37Rv

Organism: Lacticaseibacillus rhamnosus (strain LMS2-1) (NCBI:txid525361)